Protein AF-A0A6N9DLW4-F1 (afdb_monomer_lite)

Sequence (129 aa):
MQYNSGKKSLAINLRTEKGKEVLRDLVKVSDIFLQNFRPGTIDIMGFGYDKLKELNPKIIMINVSAYGQYGPNRDKVGFDPIGQAMGGLMSLTGYGDLPPIKTYFPLIDRITALHACIGALAALREREI

Foldseek 3Di:
DPPQPPHDDDDADLVDVVSVVVVLVVLLVDQEDEDEDQACPVVVSVNDPVSSCVSPVNHDYQYHYLVDNDDDCSRPHDDLVNSCVVVCVQVVADDDVDHGDDDPDSVV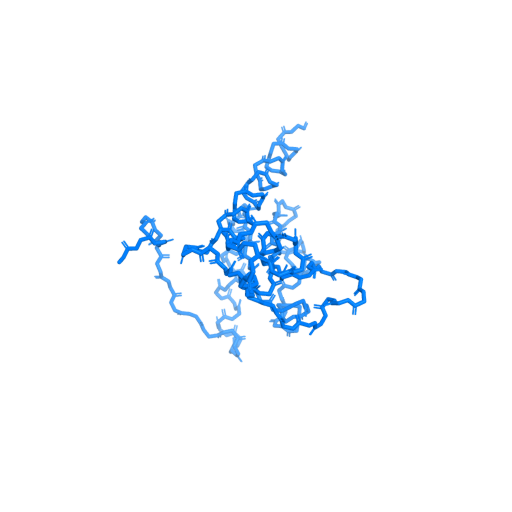VVVSVVVSVVVSVVSVVVSVD

pLDDT: mean 95.55, std 5.01, range [49.41, 98.69]

Radius of gyration: 17.82 Å; chains: 1; bounding box: 44×28×50 Å

Structure (mmCIF, N/CA/C/O backbone):
data_AF-A0A6N9DLW4-F1
#
_entry.id   AF-A0A6N9DLW4-F1
#
loop_
_atom_site.group_PDB
_atom_site.id
_atom_site.type_symbol
_atom_site.label_atom_id
_atom_site.label_alt_id
_atom_site.label_comp_id
_atom_site.label_asym_id
_atom_site.label_entity_id
_atom_site.label_seq_id
_atom_site.pdbx_PDB_ins_code
_atom_site.Cartn_x
_atom_site.Cartn_y
_atom_site.Cartn_z
_atom_site.occupancy
_atom_site.B_iso_or_equiv
_atom_site.auth_seq_id
_atom_site.auth_comp_id
_atom_site.auth_asym_id
_atom_site.auth_atom_id
_atom_site.pdbx_PDB_model_num
ATOM 1 N N . MET A 1 1 ? 18.035 9.058 9.144 1.00 49.41 1 MET A N 1
ATOM 2 C CA . MET A 1 1 ? 16.660 9.255 9.663 1.00 49.41 1 MET A CA 1
ATOM 3 C C . MET A 1 1 ? 15.872 10.125 8.681 1.00 49.41 1 MET A C 1
ATOM 5 O O . MET A 1 1 ? 15.952 11.334 8.806 1.00 49.41 1 MET A O 1
ATOM 9 N N . GLN A 1 2 ? 15.192 9.573 7.662 1.00 76.31 2 GLN A N 1
ATOM 10 C CA . GLN A 1 2 ? 14.494 10.422 6.662 1.00 76.31 2 GLN A CA 1
ATOM 11 C C . GLN A 1 2 ? 13.024 10.038 6.369 1.00 76.31 2 GLN A C 1
ATOM 13 O O . GLN A 1 2 ? 12.301 10.863 5.831 1.00 76.31 2 GLN A O 1
ATOM 18 N N . TYR A 1 3 ? 12.540 8.846 6.759 1.00 86.81 3 TYR A N 1
ATOM 19 C CA . TYR A 1 3 ? 11.197 8.352 6.365 1.00 86.81 3 TYR A CA 1
ATOM 20 C C . TYR A 1 3 ? 10.202 8.103 7.513 1.00 86.81 3 TYR A C 1
ATOM 22 O O . TYR A 1 3 ? 9.033 7.804 7.269 1.00 86.81 3 TYR A O 1
ATOM 30 N N . ASN A 1 4 ? 10.652 8.182 8.769 1.00 94.44 4 ASN A N 1
ATOM 31 C CA . ASN A 1 4 ? 9.838 7.838 9.946 1.00 94.44 4 ASN A CA 1
ATOM 32 C C . ASN A 1 4 ? 9.769 8.960 10.991 1.00 94.44 4 ASN A C 1
ATOM 34 O O . ASN A 1 4 ? 9.271 8.738 12.091 1.00 94.44 4 ASN A O 1
ATOM 38 N N . SER A 1 5 ? 10.261 10.155 10.658 1.00 94.88 5 SER A N 1
ATOM 39 C CA . SER A 1 5 ? 10.152 11.325 11.531 1.00 94.88 5 SER A CA 1
ATOM 40 C C . SER A 1 5 ? 8.681 11.615 11.845 1.00 94.88 5 SER A C 1
ATOM 42 O O . SER A 1 5 ? 7.832 11.535 10.961 1.00 94.88 5 SER A O 1
ATOM 44 N N . GLY A 1 6 ? 8.379 11.906 13.111 1.00 94.62 6 GLY A N 1
ATOM 45 C CA . GLY A 1 6 ? 7.015 12.163 13.589 1.00 94.62 6 GLY A CA 1
ATOM 46 C C . GLY A 1 6 ? 6.178 10.916 13.915 1.00 94.62 6 GLY A C 1
ATOM 47 O O . GLY A 1 6 ? 5.125 11.053 14.531 1.00 94.62 6 GLY A O 1
ATOM 48 N N . LYS A 1 7 ? 6.628 9.698 13.571 1.00 96.50 7 LYS A N 1
ATOM 49 C CA . LYS A 1 7 ? 5.917 8.455 13.925 1.00 96.50 7 LYS A CA 1
ATOM 50 C C . LYS A 1 7 ? 6.259 8.007 15.348 1.00 96.50 7 LYS A C 1
ATOM 52 O O . LYS A 1 7 ? 7.417 8.055 15.759 1.00 96.50 7 LYS A O 1
ATOM 57 N N . LYS A 1 8 ? 5.264 7.492 16.074 1.00 97.12 8 LYS A N 1
ATOM 58 C CA . LYS A 1 8 ? 5.471 6.716 17.309 1.00 97.12 8 LYS A CA 1
ATOM 59 C C . LYS A 1 8 ? 5.704 5.249 16.937 1.00 97.12 8 LYS A C 1
ATOM 61 O O . LYS A 1 8 ? 5.035 4.738 16.044 1.00 97.12 8 LYS A O 1
ATOM 66 N N . SER A 1 9 ? 6.654 4.589 17.597 1.00 96.81 9 SER A N 1
ATOM 67 C CA . SER A 1 9 ? 7.019 3.195 17.312 1.00 96.81 9 SER A CA 1
ATOM 68 C C . SER A 1 9 ? 6.593 2.274 18.450 1.00 96.81 9 SER A C 1
ATOM 70 O O . SER A 1 9 ? 6.798 2.599 19.618 1.00 96.81 9 SER A O 1
ATOM 72 N N . LEU A 1 10 ? 6.034 1.118 18.099 1.00 97.12 10 LEU A N 1
ATOM 73 C CA . LEU A 1 10 ? 5.694 0.040 19.020 1.00 97.12 10 LEU A CA 1
ATOM 74 C C . LEU A 1 10 ? 6.106 -1.288 18.380 1.00 97.12 10 LEU A C 1
ATOM 76 O O . LEU A 1 10 ? 5.691 -1.597 17.264 1.00 97.12 10 LEU A O 1
ATOM 80 N N . ALA A 1 11 ? 6.916 -2.077 19.085 1.00 97.44 11 ALA A N 1
ATOM 81 C CA . ALA A 1 11 ? 7.287 -3.413 18.638 1.00 97.44 11 ALA A CA 1
ATOM 82 C C . ALA A 1 11 ? 6.196 -4.416 19.032 1.00 97.44 11 ALA A C 1
ATOM 84 O O . ALA A 1 11 ? 5.916 -4.604 20.216 1.00 97.44 11 ALA A O 1
ATOM 85 N N . ILE A 1 12 ? 5.598 -5.077 18.041 1.00 96.88 12 ILE A N 1
ATOM 86 C CA . ILE A 1 12 ? 4.568 -6.103 18.235 1.00 96.88 12 ILE A CA 1
ATOM 87 C C . ILE A 1 12 ? 4.942 -7.375 17.476 1.00 96.88 12 ILE A C 1
ATOM 89 O O . ILE A 1 12 ? 5.456 -7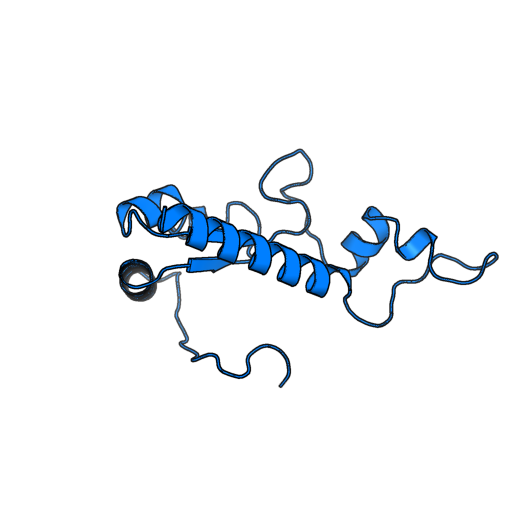.319 16.360 1.00 96.88 12 ILE A O 1
ATOM 93 N N . ASN A 1 13 ? 4.666 -8.537 18.069 1.00 96.94 13 ASN A N 1
ATOM 94 C CA . ASN A 1 13 ? 4.842 -9.829 17.411 1.00 96.94 13 ASN A CA 1
ATOM 95 C C . ASN A 1 13 ? 3.478 -10.409 17.021 1.00 96.94 13 ASN A C 1
ATOM 97 O O . ASN A 1 13 ? 2.799 -11.007 17.851 1.00 96.94 13 ASN A O 1
ATOM 101 N N . LEU A 1 14 ? 3.099 -10.288 15.748 1.00 96.25 14 LEU A N 1
ATOM 102 C CA . LEU A 1 14 ? 1.807 -10.775 15.238 1.00 96.25 14 LEU A CA 1
ATOM 103 C C . LEU A 1 14 ? 1.693 -12.307 15.150 1.00 96.25 14 LEU A C 1
ATOM 105 O O . LEU A 1 14 ? 0.644 -12.826 14.778 1.00 96.25 14 LEU A O 1
ATOM 109 N N . ARG A 1 15 ? 2.748 -13.050 15.510 1.00 94.81 15 ARG A N 1
ATOM 110 C CA . ARG A 1 15 ? 2.698 -14.516 15.633 1.00 94.81 15 ARG A CA 1
ATOM 111 C C . ARG A 1 15 ? 2.118 -14.979 16.971 1.00 94.81 15 ARG A C 1
ATOM 113 O O . ARG A 1 15 ? 1.856 -16.166 17.119 1.00 94.81 15 ARG A O 1
ATOM 120 N N . THR A 1 16 ? 1.932 -14.080 17.940 1.00 97.69 16 THR A N 1
ATOM 121 C CA . THR A 1 16 ? 1.331 -14.398 19.243 1.00 97.69 16 THR A CA 1
ATOM 122 C C . THR A 1 16 ? -0.060 -13.789 19.348 1.00 97.69 16 THR A C 1
ATOM 124 O O . THR A 1 16 ? -0.296 -12.691 18.845 1.00 97.69 16 THR A O 1
ATOM 127 N N . GLU A 1 17 ? -0.982 -14.457 20.043 1.00 97.75 17 GLU A N 1
ATOM 128 C CA . GLU A 1 17 ? -2.338 -13.917 20.213 1.00 97.75 17 GLU A CA 1
ATOM 129 C C . GLU A 1 17 ? -2.349 -12.583 20.961 1.00 97.75 17 GLU A C 1
ATOM 131 O O . GLU A 1 17 ? -3.079 -11.681 20.564 1.00 97.75 17 GLU A O 1
ATOM 136 N N . LYS A 1 18 ? -1.455 -12.394 21.940 1.00 97.94 18 LYS A N 1
ATOM 137 C CA . LYS A 1 18 ? -1.283 -11.104 22.624 1.00 97.94 18 LYS A CA 1
ATOM 138 C C . LYS A 1 18 ? -0.858 -9.988 21.664 1.00 97.94 18 LYS A C 1
ATOM 140 O O . LYS A 1 18 ? -1.356 -8.873 21.750 1.00 97.94 18 LYS A O 1
ATOM 145 N N . GLY A 1 19 ? 0.059 -10.265 20.734 1.00 98.00 19 GLY A N 1
ATOM 146 C CA . GLY A 1 19 ? 0.466 -9.275 19.733 1.00 98.00 19 GLY A CA 1
ATOM 147 C C . GLY A 1 19 ? -0.658 -8.945 18.752 1.00 98.00 19 GLY A C 1
ATOM 148 O O . GLY A 1 19 ? -0.823 -7.786 18.375 1.00 98.00 19 GLY A O 1
ATOM 149 N N . LYS A 1 20 ? -1.465 -9.947 18.382 1.00 98.19 20 LYS A N 1
ATOM 150 C CA . LYS A 1 20 ? -2.664 -9.731 17.569 1.00 98.19 20 LYS A CA 1
ATOM 151 C C . LYS A 1 20 ? -3.715 -8.911 18.315 1.00 98.19 20 LYS A C 1
ATOM 153 O O . LYS A 1 20 ? -4.292 -8.014 17.721 1.00 98.19 20 LYS A O 1
ATOM 158 N N . GLU A 1 21 ? -3.947 -9.178 19.596 1.00 98.44 21 GLU A N 1
ATOM 159 C CA . GLU A 1 21 ? -4.873 -8.413 20.440 1.00 98.44 21 GLU A CA 1
ATOM 160 C C . GLU A 1 21 ? -4.506 -6.926 20.481 1.00 98.44 21 GLU A C 1
ATOM 162 O O . GLU A 1 21 ? -5.349 -6.090 20.167 1.00 98.44 21 GLU A O 1
ATOM 167 N N . VAL A 1 22 ? -3.225 -6.606 20.698 1.00 98.38 22 VAL A N 1
ATOM 168 C CA . VAL A 1 22 ? -2.729 -5.220 20.636 1.00 98.38 22 VAL A CA 1
ATOM 169 C C . VAL A 1 22 ? -3.052 -4.567 19.289 1.00 98.38 22 VAL A C 1
ATOM 171 O O . VAL A 1 22 ? -3.509 -3.426 19.250 1.00 98.38 22 VAL A O 1
ATOM 174 N N . LEU A 1 23 ? -2.850 -5.273 18.170 1.00 98.38 23 LEU A N 1
ATOM 175 C CA . LEU A 1 23 ? -3.175 -4.720 16.854 1.00 98.38 23 LEU A CA 1
ATOM 176 C C . LEU A 1 23 ? -4.687 -4.546 16.652 1.00 98.38 23 LEU A C 1
ATOM 178 O O . LEU A 1 23 ? -5.101 -3.532 16.097 1.00 98.38 23 LEU A O 1
ATOM 182 N N . ARG A 1 24 ? -5.514 -5.491 17.122 1.00 98.56 24 ARG A N 1
ATOM 183 C CA . ARG A 1 24 ? -6.983 -5.370 17.074 1.00 98.56 24 ARG A CA 1
ATOM 184 C C . ARG A 1 24 ? -7.450 -4.128 17.834 1.00 98.56 24 ARG A C 1
ATOM 186 O O . ARG A 1 24 ? -8.310 -3.413 17.331 1.00 98.56 24 ARG A O 1
ATOM 193 N N . ASP A 1 25 ? -6.869 -3.840 18.996 1.00 98.44 25 ASP A N 1
ATOM 194 C CA . ASP A 1 25 ? -7.219 -2.652 19.781 1.00 98.44 25 ASP A CA 1
ATOM 195 C C . ASP A 1 25 ? -6.788 -1.350 19.104 1.00 98.44 25 ASP A C 1
ATOM 197 O O . ASP A 1 25 ? -7.558 -0.390 19.078 1.00 98.44 25 ASP A O 1
ATOM 201 N N . LEU A 1 26 ? -5.614 -1.328 18.468 1.00 98.44 26 LEU A N 1
ATOM 202 C CA . LEU A 1 26 ? -5.194 -0.187 17.653 1.00 98.44 26 LEU A CA 1
ATOM 203 C C . LEU A 1 26 ? -6.132 0.035 16.457 1.00 98.44 26 LEU A C 1
ATOM 205 O O . LEU A 1 26 ? -6.498 1.173 16.174 1.00 98.44 26 LEU A O 1
ATOM 209 N N . VAL A 1 27 ? -6.567 -1.030 15.776 1.00 98.50 27 VAL A N 1
ATOM 210 C CA . VAL A 1 27 ? -7.495 -0.948 14.631 1.00 98.50 27 VAL A CA 1
ATOM 211 C C . VAL A 1 27 ? -8.834 -0.321 15.025 1.00 98.50 27 VAL A C 1
ATOM 213 O O . VAL A 1 27 ? -9.357 0.499 14.269 1.00 98.50 27 VAL A O 1
ATOM 216 N N . LYS A 1 28 ? -9.373 -0.646 16.209 1.00 98.56 28 LYS A N 1
ATOM 217 C CA . LYS A 1 28 ? -10.651 -0.094 16.705 1.00 98.56 28 LYS A CA 1
ATOM 218 C C . LYS A 1 28 ? -10.651 1.434 16.803 1.00 98.56 28 LYS A C 1
ATOM 220 O O . LYS A 1 28 ? -11.703 2.045 16.666 1.00 98.56 28 LYS A O 1
ATOM 225 N N . VAL A 1 29 ? -9.488 2.040 17.047 1.00 98.25 29 VAL A N 1
ATOM 226 C CA . VAL A 1 29 ? -9.335 3.495 17.229 1.00 98.25 29 VAL A CA 1
ATOM 227 C C . VAL A 1 29 ? -8.641 4.186 16.054 1.00 98.25 29 VAL A C 1
ATOM 229 O O . VAL A 1 29 ? -8.371 5.381 16.123 1.00 98.25 29 VAL A O 1
ATOM 232 N N . SER A 1 30 ? -8.316 3.449 14.991 1.00 98.56 30 SER A N 1
ATOM 233 C CA . SER A 1 30 ? -7.591 3.976 13.833 1.00 98.56 30 SER A CA 1
ATOM 234 C C . SER A 1 30 ? -8.532 4.311 12.683 1.00 98.56 30 SER A C 1
ATOM 236 O O . SER A 1 30 ? -9.487 3.587 12.415 1.00 98.56 30 SER A O 1
ATOM 238 N N . ASP A 1 31 ? -8.210 5.363 11.936 1.00 98.50 31 ASP A N 1
ATOM 239 C CA . ASP A 1 31 ? -8.903 5.687 10.687 1.00 98.50 31 ASP A CA 1
ATOM 240 C C . ASP A 1 31 ? -8.356 4.908 9.491 1.00 98.50 31 ASP A C 1
ATOM 242 O O . ASP A 1 31 ? -9.112 4.467 8.626 1.00 98.50 31 ASP A O 1
ATOM 246 N N . ILE A 1 32 ? -7.033 4.737 9.448 1.00 98.62 32 ILE A N 1
ATOM 247 C CA . ILE A 1 32 ? -6.316 4.137 8.325 1.00 98.62 32 ILE A CA 1
ATOM 248 C C . ILE A 1 32 ? -5.402 3.021 8.828 1.00 98.62 32 ILE A C 1
ATOM 250 O O . ILE A 1 32 ? -4.589 3.224 9.730 1.00 98.62 32 ILE A O 1
ATOM 254 N N . PHE A 1 33 ? -5.477 1.867 8.169 1.00 98.56 33 PHE A N 1
ATOM 255 C CA . PHE A 1 33 ? -4.520 0.775 8.285 1.00 98.56 33 PHE A CA 1
ATOM 256 C C . PHE A 1 33 ? -3.714 0.665 6.984 1.00 98.56 33 PHE A C 1
ATOM 258 O O . PHE A 1 33 ? -4.257 0.300 5.942 1.00 98.56 33 PHE A O 1
ATOM 265 N N . LEU A 1 34 ? -2.417 0.979 7.029 1.00 98.38 34 LEU A N 1
ATOM 266 C CA . LEU A 1 34 ? -1.521 0.918 5.868 1.00 98.38 34 LEU A CA 1
ATOM 267 C C . LEU A 1 34 ? -0.524 -0.227 6.020 1.00 98.38 34 LEU A C 1
ATOM 269 O O . LEU A 1 34 ? 0.156 -0.332 7.040 1.00 98.38 34 LEU A O 1
ATOM 273 N N . GLN A 1 35 ? -0.385 -1.038 4.973 1.00 97.12 35 GLN A N 1
ATOM 274 C CA . GLN A 1 35 ? 0.587 -2.127 4.932 1.00 97.12 35 GLN A CA 1
ATOM 275 C C . GLN A 1 35 ? 1.194 -2.306 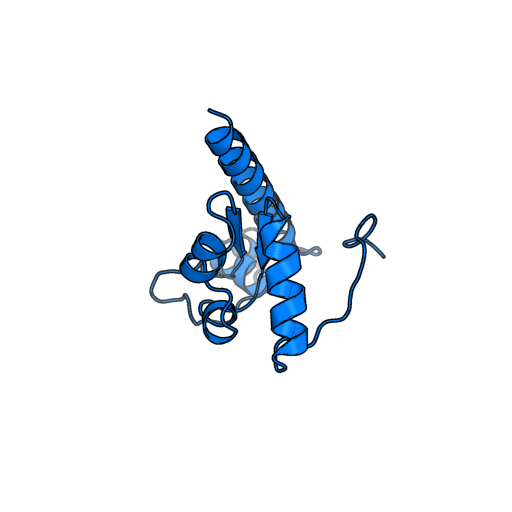3.535 1.00 97.12 35 GLN A C 1
ATOM 277 O O . GLN A 1 35 ? 0.579 -1.966 2.522 1.00 97.12 35 GLN A O 1
ATOM 282 N N . ASN A 1 36 ? 2.407 -2.859 3.487 1.00 96.56 36 ASN A N 1
ATOM 283 C CA . ASN A 1 36 ? 3.121 -3.154 2.244 1.00 96.56 36 ASN A CA 1
ATOM 284 C C . ASN A 1 36 ? 3.720 -4.575 2.183 1.00 96.56 36 ASN A C 1
ATOM 286 O O . ASN A 1 36 ? 4.739 -4.810 1.530 1.00 96.56 36 ASN A O 1
ATOM 290 N N . PHE A 1 37 ? 3.114 -5.532 2.884 1.00 95.62 37 PHE A N 1
ATOM 291 C CA . PHE A 1 37 ? 3.401 -6.952 2.723 1.00 95.62 37 PHE A CA 1
ATOM 292 C C . PHE A 1 37 ? 2.972 -7.452 1.336 1.00 95.62 37 PHE A C 1
ATOM 294 O O . PHE A 1 37 ? 2.199 -6.817 0.613 1.00 95.62 37 PHE A O 1
ATOM 301 N N . ARG A 1 38 ? 3.447 -8.649 0.969 1.00 93.50 38 ARG A N 1
ATOM 302 C CA . ARG A 1 38 ? 2.968 -9.330 -0.240 1.00 93.50 38 ARG A CA 1
ATOM 303 C C . ARG A 1 38 ? 1.454 -9.569 -0.139 1.00 93.50 38 ARG A C 1
ATOM 305 O O . ARG A 1 38 ? 0.989 -9.866 0.969 1.00 93.50 38 ARG A O 1
ATOM 312 N N . PRO A 1 39 ? 0.706 -9.499 -1.256 1.00 95.56 39 PRO A N 1
ATOM 313 C CA . PRO A 1 39 ? -0.726 -9.800 -1.264 1.00 95.56 39 PRO A CA 1
ATOM 314 C C . PRO A 1 39 ? -1.051 -11.099 -0.508 1.00 95.56 39 PRO A C 1
ATOM 316 O O . PRO A 1 39 ? -0.306 -12.073 -0.595 1.00 95.56 39 PRO A O 1
ATOM 319 N N . GLY A 1 40 ? -2.117 -11.090 0.296 1.00 93.94 40 GLY A N 1
ATOM 320 C CA . GLY A 1 40 ? -2.542 -12.232 1.117 1.00 93.94 40 GLY A CA 1
ATOM 321 C C . GLY A 1 40 ? -1.777 -12.434 2.433 1.00 93.94 40 GLY A C 1
ATOM 322 O O . GLY A 1 40 ? -2.267 -13.121 3.327 1.0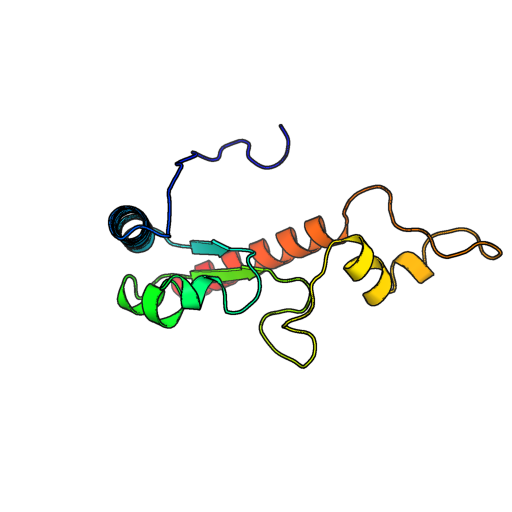0 93.94 40 GLY A O 1
ATOM 323 N N . THR A 1 41 ? -0.595 -11.832 2.612 1.00 95.56 41 THR A N 1
ATOM 324 C CA . THR A 1 41 ? 0.211 -12.046 3.834 1.00 95.56 41 THR A CA 1
ATOM 325 C C . THR A 1 41 ? -0.515 -11.552 5.085 1.00 95.56 41 THR A C 1
ATOM 327 O O . THR A 1 41 ? -0.539 -12.240 6.104 1.00 95.56 41 THR A O 1
ATOM 330 N N . ILE A 1 42 ? -1.112 -10.360 5.016 1.00 96.50 42 ILE A N 1
ATOM 331 C CA . ILE A 1 42 ? -1.812 -9.756 6.154 1.00 96.50 42 ILE A CA 1
ATOM 332 C C . ILE A 1 42 ? -3.136 -10.476 6.463 1.00 96.50 42 ILE A C 1
ATOM 334 O O . ILE A 1 42 ? -3.511 -10.593 7.631 1.00 96.50 42 ILE A O 1
ATOM 338 N N . ASP A 1 43 ? -3.787 -11.045 5.443 1.00 96.00 43 ASP A N 1
ATOM 339 C CA . ASP A 1 43 ? -4.973 -11.891 5.593 1.00 96.00 43 ASP A CA 1
ATOM 340 C C . ASP A 1 43 ? -4.646 -13.167 6.374 1.00 96.00 43 ASP A C 1
ATOM 342 O O . ASP A 1 43 ? -5.330 -13.484 7.345 1.00 96.00 43 ASP A O 1
ATOM 346 N N . ILE A 1 44 ? -3.539 -13.842 6.034 1.00 95.56 44 ILE A N 1
ATOM 347 C CA . ILE A 1 44 ? -3.041 -15.022 6.767 1.00 95.56 44 ILE A CA 1
ATOM 348 C C . ILE A 1 44 ? -2.725 -14.674 8.230 1.00 95.56 44 ILE A C 1
ATOM 350 O O . ILE A 1 44 ? -2.927 -15.491 9.128 1.00 95.56 44 ILE A O 1
ATOM 354 N N . MET A 1 45 ? -2.259 -13.451 8.498 1.00 96.19 45 MET A N 1
ATOM 355 C CA . MET A 1 45 ? -2.026 -12.966 9.865 1.00 96.19 45 MET A CA 1
ATOM 356 C C . MET A 1 45 ? -3.324 -12.645 10.631 1.00 96.19 45 MET A C 1
ATOM 358 O O . MET A 1 45 ? -3.261 -12.416 11.841 1.00 96.19 45 MET A O 1
ATOM 362 N N . GLY A 1 46 ? -4.484 -12.668 9.966 1.00 96.31 46 GLY A N 1
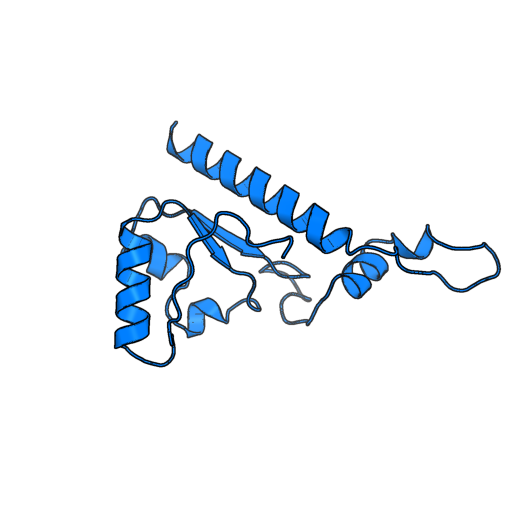ATOM 363 C CA . GLY A 1 46 ? -5.804 -12.421 10.550 1.00 96.31 46 GLY A CA 1
ATOM 364 C C . GLY A 1 46 ? -6.276 -10.966 10.477 1.00 96.31 46 GLY A C 1
ATOM 365 O O . GLY A 1 46 ? -7.205 -10.603 11.193 1.00 96.31 46 GLY A O 1
ATOM 366 N N . PHE A 1 47 ? -5.645 -10.138 9.640 1.00 97.88 47 PHE A N 1
ATOM 367 C CA . PHE A 1 47 ? -5.904 -8.694 9.527 1.00 97.88 47 PHE A CA 1
ATOM 368 C C . PHE A 1 47 ? -6.230 -8.275 8.088 1.00 97.88 47 PHE A C 1
ATOM 370 O O . PHE A 1 47 ? -5.880 -7.182 7.644 1.00 97.88 47 PHE A O 1
ATOM 377 N N . GLY A 1 48 ? -6.898 -9.168 7.359 1.00 97.44 48 GLY A N 1
ATOM 378 C CA . GLY A 1 48 ? -7.514 -8.861 6.072 1.00 97.44 48 GLY A CA 1
ATOM 379 C C . GLY A 1 48 ? -8.624 -7.822 6.186 1.00 97.44 48 GLY A C 1
ATOM 380 O O . GLY A 1 48 ? -9.171 -7.621 7.272 1.00 97.44 48 GLY A O 1
ATOM 381 N N . TYR A 1 49 ? -8.990 -7.188 5.070 1.00 97.94 49 TYR A N 1
ATOM 382 C CA . TYR A 1 49 ? -9.962 -6.088 5.071 1.00 97.94 49 TYR A CA 1
ATOM 383 C C . TYR A 1 49 ? -11.284 -6.459 5.754 1.00 97.94 49 TYR A C 1
ATOM 385 O O . TYR A 1 49 ? -11.736 -5.719 6.624 1.00 97.94 49 TYR A O 1
ATOM 393 N N . ASP A 1 50 ? -11.857 -7.623 5.438 1.00 97.94 50 ASP A N 1
ATOM 394 C CA . ASP A 1 50 ? -13.129 -8.059 6.027 1.00 97.94 50 ASP A CA 1
ATOM 395 C C . ASP A 1 50 ? -13.037 -8.170 7.556 1.00 97.94 50 ASP A C 1
ATOM 397 O O . ASP A 1 50 ? -13.928 -7.723 8.276 1.00 97.94 50 ASP A O 1
ATOM 401 N N . LYS A 1 51 ? -11.902 -8.661 8.071 1.00 97.94 51 LYS A N 1
ATOM 402 C CA . LYS A 1 51 ? -11.641 -8.763 9.514 1.00 97.94 51 LYS A CA 1
ATOM 403 C C . LYS A 1 51 ? -11.422 -7.402 10.162 1.00 97.94 51 LYS A C 1
ATOM 405 O O . LYS A 1 51 ? -11.899 -7.170 11.269 1.00 97.94 51 LYS A O 1
ATOM 410 N N . LEU A 1 52 ? -10.735 -6.486 9.484 1.00 98.31 52 LEU A N 1
ATOM 411 C CA . LEU A 1 52 ? -10.589 -5.112 9.966 1.00 98.31 52 LEU A CA 1
ATOM 412 C C . LEU A 1 52 ? -11.943 -4.394 10.005 1.00 98.31 52 LEU A C 1
ATOM 414 O O . LEU A 1 52 ? -12.227 -3.697 10.974 1.00 98.31 52 LEU A O 1
ATOM 418 N N . LYS A 1 53 ? -12.788 -4.596 8.990 1.00 98.31 53 LYS A N 1
ATOM 419 C CA . LYS A 1 53 ? -14.118 -3.990 8.881 1.00 98.31 53 LYS A CA 1
ATOM 420 C C . LYS A 1 53 ? -15.086 -4.507 9.946 1.00 98.31 53 LYS A C 1
ATOM 422 O O . LYS A 1 53 ? -15.865 -3.720 10.474 1.00 98.31 53 LYS A O 1
ATOM 427 N N . GLU A 1 54 ? -15.014 -5.795 10.294 1.00 98.19 54 GLU A N 1
ATOM 428 C CA . GLU A 1 54 ? -15.741 -6.367 11.440 1.00 98.19 54 GLU A CA 1
ATOM 429 C C . GLU A 1 54 ? -15.365 -5.658 12.757 1.00 98.19 54 GLU A C 1
ATOM 431 O O . GLU A 1 54 ? -16.235 -5.382 13.581 1.00 98.19 54 GLU A O 1
ATOM 436 N N . LEU A 1 55 ? -14.080 -5.335 12.953 1.00 98.19 55 LEU A N 1
ATOM 437 C CA . LEU A 1 55 ? -13.586 -4.650 14.157 1.00 98.19 55 LEU A CA 1
ATOM 438 C C . LEU A 1 55 ? -13.898 -3.149 14.165 1.00 98.19 55 LEU A C 1
ATOM 440 O O . LEU A 1 55 ? -14.144 -2.573 15.224 1.00 98.19 55 LEU A O 1
ATOM 444 N N . ASN A 1 56 ? -13.836 -2.511 12.999 1.00 98.50 56 ASN A N 1
ATOM 445 C CA . ASN A 1 56 ? -14.057 -1.086 12.815 1.00 98.50 56 ASN A CA 1
ATOM 446 C C . ASN A 1 56 ? -14.708 -0.834 11.441 1.00 98.50 56 ASN A C 1
ATOM 448 O O . ASN A 1 56 ? -14.000 -0.749 10.434 1.00 98.50 56 ASN A O 1
ATOM 452 N N . PRO A 1 57 ? -16.040 -0.640 11.375 1.00 97.69 57 PRO A N 1
ATOM 453 C CA . PRO A 1 57 ? -16.754 -0.426 10.112 1.00 97.69 57 PRO A CA 1
ATOM 454 C C . PRO A 1 57 ? -16.328 0.824 9.327 1.00 97.69 57 PRO A C 1
ATOM 456 O O . PRO A 1 57 ? -16.670 0.946 8.153 1.00 97.69 57 PRO A O 1
ATOM 459 N N . LYS A 1 58 ? -15.600 1.753 9.964 1.00 97.81 58 LYS A N 1
ATOM 460 C CA . LYS A 1 58 ? -15.106 3.006 9.373 1.00 97.81 58 LYS A CA 1
ATOM 461 C C . LYS A 1 58 ? -13.642 2.934 8.918 1.00 97.81 58 LYS A C 1
ATOM 463 O O . LYS A 1 58 ? -13.104 3.960 8.488 1.00 97.81 58 LYS A O 1
ATOM 468 N N . ILE A 1 59 ? -12.987 1.776 9.050 1.00 98.50 59 ILE A N 1
ATOM 469 C CA . ILE A 1 59 ? -11.569 1.609 8.714 1.00 98.50 59 ILE A CA 1
ATOM 470 C C . ILE A 1 59 ? -11.329 1.729 7.206 1.00 98.50 59 ILE A C 1
ATOM 472 O O . ILE A 1 59 ? -12.046 1.152 6.386 1.00 98.50 59 ILE A O 1
ATOM 476 N N . ILE A 1 60 ? -10.259 2.431 6.845 1.00 98.62 60 ILE A N 1
ATOM 477 C CA . ILE A 1 60 ? -9.724 2.484 5.484 1.00 98.62 60 ILE A CA 1
ATOM 478 C C . ILE A 1 60 ? -8.458 1.629 5.441 1.00 98.62 60 ILE A C 1
ATOM 480 O O . ILE A 1 60 ? -7.516 1.869 6.195 1.00 98.62 60 ILE A O 1
ATOM 484 N N . MET A 1 61 ? -8.413 0.630 4.557 1.00 98.38 61 MET A N 1
ATOM 485 C CA . MET A 1 61 ? -7.224 -0.204 4.365 1.00 98.38 61 MET A CA 1
ATOM 486 C C . MET A 1 61 ? -6.472 0.214 3.103 1.00 98.38 61 MET A C 1
ATOM 488 O O . MET A 1 61 ? -7.050 0.289 2.021 1.00 98.38 61 MET A O 1
ATOM 492 N N . ILE A 1 62 ? -5.169 0.448 3.241 1.00 98.44 62 ILE A N 1
ATOM 493 C CA . ILE A 1 62 ? -4.272 0.806 2.142 1.00 98.44 62 ILE A CA 1
ATOM 494 C C . ILE A 1 62 ? -3.251 -0.312 1.975 1.00 98.44 62 ILE A C 1
ATOM 496 O O . ILE A 1 62 ? -2.408 -0.540 2.845 1.00 98.44 62 ILE A O 1
ATOM 500 N N . ASN A 1 63 ? -3.313 -0.978 0.825 1.00 97.19 63 ASN A N 1
ATOM 501 C CA . ASN A 1 63 ? -2.399 -2.048 0.454 1.00 97.19 63 ASN A CA 1
ATOM 502 C C . ASN A 1 63 ? -1.427 -1.556 -0.616 1.00 97.19 63 ASN A C 1
ATOM 504 O O . ASN A 1 63 ? -1.849 -1.145 -1.695 1.00 97.19 63 ASN A O 1
ATOM 508 N N . VAL A 1 64 ? -0.128 -1.644 -0.338 1.00 97.19 64 VAL A N 1
ATOM 509 C CA . VAL A 1 64 ? 0.926 -1.304 -1.299 1.00 97.19 64 VAL A CA 1
ATOM 510 C C . VAL A 1 64 ? 1.704 -2.563 -1.669 1.00 97.19 64 VAL A C 1
ATOM 512 O O . VAL A 1 64 ? 2.349 -3.178 -0.830 1.00 97.19 64 VAL A O 1
ATOM 515 N N . SER A 1 65 ? 1.677 -2.945 -2.941 1.00 95.81 65 SER A N 1
ATOM 516 C CA . SER A 1 65 ? 2.491 -4.038 -3.483 1.00 95.81 65 SER A CA 1
ATOM 517 C C . SER A 1 65 ? 2.940 -3.688 -4.898 1.00 95.81 65 SER A C 1
ATOM 519 O O . SER A 1 65 ? 2.255 -2.954 -5.606 1.00 95.81 65 SER A O 1
ATOM 521 N N . ALA A 1 66 ? 4.085 -4.224 -5.325 1.00 94.81 66 ALA A N 1
ATOM 522 C CA . ALA A 1 66 ? 4.716 -3.840 -6.589 1.00 94.81 66 ALA A CA 1
ATOM 523 C C . ALA A 1 66 ? 3.830 -4.043 -7.832 1.00 94.81 66 ALA A C 1
ATOM 525 O O . ALA A 1 66 ? 3.905 -3.258 -8.770 1.00 94.81 66 ALA A O 1
ATOM 526 N N . TYR A 1 67 ? 2.990 -5.082 -7.832 1.00 95.06 67 TYR A N 1
ATOM 527 C CA . TYR A 1 67 ? 2.099 -5.422 -8.947 1.00 95.06 67 TYR A CA 1
ATOM 528 C C . TYR A 1 67 ? 0.609 -5.265 -8.600 1.00 95.06 67 TYR A C 1
ATOM 530 O O . TYR A 1 67 ? -0.247 -5.723 -9.351 1.00 95.06 67 TYR A O 1
ATOM 538 N N . GLY A 1 68 ? 0.286 -4.639 -7.464 1.00 94.12 68 GLY A N 1
ATOM 539 C CA . GLY A 1 68 ? -1.083 -4.558 -6.954 1.00 94.12 68 GLY A CA 1
ATOM 540 C C . GLY A 1 68 ? -1.576 -5.848 -6.283 1.00 94.12 68 GLY A C 1
ATOM 541 O O . GLY A 1 68 ? -0.830 -6.808 -6.076 1.00 94.12 68 GLY A O 1
ATOM 542 N N . GLN A 1 69 ? -2.844 -5.841 -5.867 1.00 94.38 69 GLN A N 1
ATOM 543 C CA . GLN A 1 69 ? -3.478 -6.951 -5.135 1.00 94.38 69 GLN A CA 1
ATOM 544 C C . GLN A 1 69 ? -4.121 -7.997 -6.064 1.00 94.38 69 GLN A C 1
ATOM 546 O O . GLN A 1 69 ? -4.540 -9.065 -5.616 1.00 94.38 69 GLN A O 1
ATOM 551 N N . TYR A 1 70 ? -4.192 -7.700 -7.362 1.00 93.62 70 TYR A N 1
ATOM 552 C CA . TYR A 1 70 ? -4.930 -8.470 -8.359 1.00 93.62 70 TYR A CA 1
ATOM 553 C C . TYR A 1 70 ? -4.092 -8.684 -9.623 1.00 93.62 70 TYR A C 1
ATOM 555 O O . TYR A 1 70 ? -3.074 -8.027 -9.832 1.00 93.62 70 TYR A O 1
ATOM 563 N N . GLY A 1 71 ? -4.548 -9.590 -10.488 1.00 95.00 71 GLY A N 1
ATOM 564 C CA . GLY A 1 71 ? -3.913 -9.868 -11.774 1.00 95.00 71 GLY A CA 1
ATOM 565 C C . GLY A 1 71 ? -2.796 -10.921 -11.718 1.00 95.00 71 GLY A C 1
ATOM 566 O O . GLY A 1 71 ? -2.424 -11.401 -10.645 1.00 95.00 71 GLY A O 1
ATOM 567 N N . PRO A 1 72 ? -2.246 -11.295 -12.887 1.00 95.94 72 PRO A N 1
ATOM 568 C CA . PRO A 1 72 ? -1.376 -12.467 -13.042 1.00 95.94 72 PRO A CA 1
ATOM 569 C C . PRO A 1 72 ? 0.001 -12.315 -12.384 1.00 95.94 72 PRO A C 1
ATOM 571 O O . PRO A 1 72 ? 0.688 -13.301 -12.141 1.00 95.94 72 PRO A O 1
ATOM 574 N N . ASN A 1 73 ? 0.420 -11.080 -12.099 1.00 95.00 73 ASN A N 1
ATOM 575 C CA . ASN A 1 73 ? 1.717 -10.788 -11.493 1.00 95.00 73 ASN A CA 1
ATOM 576 C C . ASN A 1 73 ? 1.634 -10.530 -9.982 1.00 95.00 73 ASN A C 1
ATOM 578 O O . ASN A 1 73 ? 2.664 -10.230 -9.384 1.00 95.00 73 ASN A O 1
ATOM 582 N N . ARG A 1 74 ? 0.453 -10.641 -9.354 1.00 95.44 74 ARG A N 1
ATOM 583 C CA . ARG A 1 74 ? 0.251 -10.232 -7.952 1.00 95.44 74 ARG A CA 1
ATOM 584 C C . ARG A 1 74 ? 1.195 -10.932 -6.962 1.00 95.44 74 ARG A C 1
ATOM 586 O O . ARG A 1 74 ? 1.605 -10.329 -5.977 1.00 95.44 74 ARG A O 1
ATOM 593 N N . ASP A 1 75 ? 1.576 -12.178 -7.248 1.00 94.56 75 ASP A N 1
ATOM 594 C CA . ASP A 1 75 ? 2.419 -12.995 -6.365 1.00 94.56 75 ASP A CA 1
ATOM 595 C C . ASP A 1 75 ? 3.927 -12.803 -6.628 1.00 94.56 75 ASP A C 1
ATOM 597 O O . ASP A 1 75 ? 4.770 -13.368 -5.926 1.00 94.56 75 ASP A O 1
ATOM 601 N N . LYS A 1 76 ? 4.300 -11.989 -7.627 1.00 94.25 76 LYS A N 1
ATOM 602 C CA . LYS A 1 76 ? 5.702 -11.687 -7.931 1.00 94.25 76 LYS A CA 1
ATOM 603 C C . LYS A 1 76 ? 6.285 -10.705 -6.921 1.00 94.25 76 LYS A C 1
ATOM 605 O O . LYS A 1 76 ? 5.651 -9.742 -6.492 1.00 94.25 76 LYS A O 1
ATOM 610 N N . VAL A 1 77 ? 7.557 -10.916 -6.593 1.00 91.62 77 VAL A N 1
ATOM 611 C CA . VAL A 1 77 ? 8.336 -9.967 -5.795 1.00 91.62 77 VAL A CA 1
ATOM 612 C C . VAL A 1 77 ? 8.714 -8.780 -6.671 1.00 91.62 77 VAL A C 1
ATOM 614 O O . VAL A 1 77 ? 9.161 -8.957 -7.804 1.00 91.62 77 VAL A O 1
ATOM 617 N N . GLY A 1 78 ? 8.553 -7.572 -6.144 1.00 92.31 78 GLY A N 1
ATOM 618 C CA . GLY A 1 78 ? 8.973 -6.361 -6.826 1.00 92.31 78 GLY A CA 1
ATOM 619 C C . GLY A 1 78 ? 9.591 -5.365 -5.859 1.00 92.31 78 GLY A C 1
ATOM 620 O O . GLY A 1 78 ? 9.236 -5.306 -4.684 1.00 92.31 78 GLY A O 1
ATOM 621 N N . PHE A 1 79 ? 10.529 -4.604 -6.400 1.00 93.94 79 PHE A N 1
ATOM 622 C CA . PHE A 1 79 ? 11.231 -3.505 -5.754 1.00 93.94 79 PHE A CA 1
ATOM 623 C C . PHE A 1 79 ? 11.366 -2.377 -6.773 1.00 93.94 79 PHE A C 1
ATOM 625 O O . PHE A 1 79 ? 11.186 -2.611 -7.971 1.00 93.94 79 PHE A O 1
ATOM 632 N N . ASP A 1 80 ? 11.732 -1.184 -6.313 1.00 95.94 80 ASP A N 1
ATOM 633 C CA . ASP A 1 80 ? 11.829 0.014 -7.147 1.00 95.94 80 ASP A CA 1
ATOM 634 C C . ASP A 1 80 ? 12.521 -0.207 -8.512 1.00 95.94 80 ASP A C 1
ATOM 636 O O . ASP A 1 80 ? 11.885 0.103 -9.518 1.00 95.94 80 ASP A O 1
ATOM 640 N N . PRO A 1 81 ? 13.710 -0.845 -8.629 1.00 95.56 81 PRO A N 1
ATOM 641 C CA . PRO A 1 81 ? 14.344 -1.043 -9.937 1.00 95.56 81 PRO A CA 1
ATOM 642 C C . PRO A 1 81 ? 13.498 -1.872 -10.911 1.00 95.56 81 PRO A C 1
ATOM 644 O O . PRO A 1 81 ? 13.478 -1.592 -12.105 1.00 95.56 81 PRO A O 1
ATOM 647 N N . ILE A 1 82 ? 12.765 -2.870 -10.409 1.00 95.44 82 ILE A N 1
ATOM 648 C CA . ILE A 1 82 ? 11.858 -3.678 -11.234 1.00 95.44 82 ILE A CA 1
ATOM 649 C C . ILE A 1 82 ? 10.692 -2.809 -11.709 1.00 95.44 82 ILE A C 1
ATOM 651 O O . ILE A 1 82 ? 10.331 -2.867 -12.880 1.00 95.44 82 ILE A O 1
ATOM 655 N N . GLY A 1 83 ? 10.148 -1.965 -10.829 1.00 95.19 83 GLY A N 1
ATOM 656 C CA . GLY A 1 83 ? 9.131 -0.983 -11.199 1.00 95.19 83 GLY A CA 1
ATOM 657 C C . GLY A 1 83 ? 9.629 0.004 -12.257 1.00 95.19 83 GLY A C 1
ATOM 658 O O . GLY A 1 83 ? 8.907 0.290 -13.207 1.00 95.19 83 GLY A O 1
ATOM 659 N N . GLN A 1 84 ? 10.879 0.468 -12.153 1.00 97.06 84 GLN A N 1
ATOM 660 C CA . GLN A 1 84 ? 11.478 1.364 -13.146 1.00 97.06 84 GLN A CA 1
ATOM 661 C C . GLN A 1 84 ? 11.652 0.690 -14.509 1.00 97.06 84 GLN A C 1
ATOM 663 O O . GLN A 1 84 ? 11.391 1.314 -15.537 1.00 97.06 84 GLN A O 1
ATOM 668 N N . ALA A 1 85 ? 12.089 -0.572 -14.523 1.00 95.44 85 ALA A N 1
ATOM 669 C CA . ALA A 1 85 ? 12.228 -1.352 -15.747 1.00 95.44 85 ALA A CA 1
ATOM 670 C C . ALA A 1 85 ? 10.861 -1.588 -16.402 1.00 95.44 85 ALA A C 1
ATOM 672 O O . ALA A 1 85 ? 10.649 -1.244 -17.562 1.00 95.44 85 ALA A O 1
ATOM 673 N N . MET A 1 86 ? 9.914 -2.125 -15.630 1.00 94.88 86 MET A N 1
ATOM 674 C CA . MET A 1 86 ? 8.579 -2.492 -16.105 1.00 94.88 86 MET A CA 1
ATOM 675 C C . MET A 1 86 ? 7.740 -1.277 -16.513 1.00 94.88 86 MET A C 1
ATOM 677 O O . MET A 1 86 ? 6.944 -1.372 -17.440 1.00 94.88 86 MET A O 1
ATOM 681 N N . GLY A 1 87 ? 7.916 -0.141 -15.835 1.00 93.19 87 GLY A N 1
ATOM 682 C CA . GLY A 1 87 ? 7.228 1.114 -16.138 1.00 93.19 87 GLY A CA 1
ATOM 683 C C . GLY A 1 87 ? 7.841 1.910 -17.294 1.00 93.19 87 GLY A C 1
ATOM 684 O O . GLY A 1 87 ? 7.361 3.001 -17.583 1.00 93.19 87 GLY A O 1
ATOM 685 N N . GLY A 1 88 ? 8.911 1.414 -17.929 1.00 94.69 88 GLY A N 1
ATOM 686 C CA . GLY A 1 88 ? 9.573 2.070 -19.064 1.00 94.69 88 GLY A CA 1
ATOM 687 C C . GLY A 1 88 ? 10.506 3.229 -18.694 1.00 94.69 88 GLY A C 1
ATOM 688 O O . GLY A 1 88 ? 11.143 3.813 -19.570 1.00 94.69 88 GLY A O 1
ATOM 689 N N . LEU A 1 89 ? 10.665 3.550 -17.407 1.00 95.31 89 LEU A N 1
ATOM 690 C CA . LEU A 1 89 ? 11.535 4.646 -16.976 1.00 95.31 89 LEU A CA 1
ATOM 691 C C . LEU A 1 89 ? 12.998 4.389 -17.352 1.00 95.31 89 LEU A C 1
ATOM 693 O O . LEU A 1 89 ? 13.676 5.289 -17.843 1.00 95.31 89 LEU A O 1
ATOM 697 N N . MET A 1 90 ? 13.472 3.153 -17.169 1.00 95.62 90 MET A N 1
ATOM 698 C CA . MET A 1 90 ? 14.841 2.794 -17.548 1.00 95.62 90 MET A CA 1
ATOM 699 C C . MET A 1 90 ? 15.074 2.969 -19.051 1.00 95.62 90 MET A C 1
ATOM 701 O O . MET A 1 90 ? 16.113 3.493 -19.429 1.00 95.62 90 MET A O 1
ATOM 705 N N . SER A 1 91 ? 14.113 2.611 -19.915 1.00 94.12 91 SER A N 1
ATOM 706 C CA . SER A 1 91 ? 14.284 2.779 -21.371 1.00 94.12 91 SER A CA 1
ATOM 707 C C . SER A 1 91 ? 14.429 4.236 -21.814 1.00 94.12 91 SER A C 1
ATOM 709 O O . SER A 1 91 ? 14.931 4.490 -22.901 1.00 94.12 91 SER A O 1
ATOM 711 N N . LEU A 1 92 ? 14.015 5.186 -20.972 1.00 93.25 92 LEU A N 1
ATOM 712 C CA . LEU A 1 92 ? 14.143 6.623 -21.214 1.00 93.25 92 LEU A CA 1
ATOM 713 C C . LEU A 1 92 ? 15.354 7.242 -20.501 1.00 93.25 92 LEU A C 1
ATOM 715 O O . LEU A 1 92 ? 15.579 8.445 -20.609 1.00 93.25 92 LEU A O 1
ATOM 719 N N . THR A 1 93 ? 16.115 6.448 -19.746 1.00 93.62 93 THR A N 1
ATOM 720 C CA . THR A 1 93 ? 17.191 6.932 -18.880 1.00 93.62 93 THR A CA 1
ATOM 721 C C . THR A 1 93 ? 18.512 6.273 -19.268 1.00 93.62 93 THR A C 1
ATOM 723 O O . THR A 1 93 ? 18.659 5.054 -19.194 1.00 93.62 93 THR A O 1
ATOM 726 N N . GLY A 1 94 ? 19.505 7.082 -19.639 1.00 91.25 94 GLY A N 1
ATOM 727 C CA . GLY A 1 94 ? 20.835 6.611 -20.027 1.00 91.25 94 GLY A CA 1
ATOM 728 C C . GLY A 1 94 ? 21.386 7.361 -21.232 1.00 91.25 94 GLY A C 1
ATOM 729 O O . GLY A 1 94 ? 20.973 8.483 -21.520 1.00 91.25 94 GLY A O 1
ATOM 730 N N . TYR A 1 95 ? 22.325 6.728 -21.926 1.00 92.25 95 TYR A N 1
ATOM 731 C CA . TYR A 1 95 ? 22.949 7.241 -23.145 1.00 92.25 95 TYR A CA 1
ATOM 732 C C . TYR A 1 95 ? 22.641 6.271 -24.288 1.00 92.25 95 TYR A C 1
ATOM 734 O O . TYR A 1 95 ? 22.624 5.068 -24.048 1.00 92.25 95 TYR A O 1
ATOM 742 N N . GLY A 1 96 ? 22.391 6.777 -25.501 1.00 87.25 96 GLY A N 1
ATOM 743 C CA . GLY A 1 96 ? 21.784 6.001 -26.597 1.00 87.25 96 GLY A CA 1
ATOM 744 C C . GLY A 1 96 ? 22.463 4.666 -26.924 1.00 87.25 96 GLY A C 1
ATOM 745 O O . GLY A 1 96 ? 21.773 3.673 -27.125 1.00 87.25 96 GLY A O 1
ATOM 746 N N . ASP A 1 97 ? 23.796 4.626 -26.904 1.00 91.69 97 ASP A N 1
ATOM 747 C CA . ASP A 1 97 ? 24.572 3.423 -27.243 1.00 91.69 97 ASP A CA 1
ATOM 748 C C . ASP A 1 97 ? 24.896 2.532 -26.028 1.00 91.69 97 ASP A C 1
ATOM 750 O O . ASP A 1 97 ? 25.625 1.546 -26.146 1.00 91.69 97 ASP A O 1
ATOM 754 N N . LEU A 1 98 ? 24.388 2.873 -24.840 1.00 94.06 98 LEU A N 1
ATOM 755 C CA . LEU A 1 98 ? 24.628 2.139 -23.599 1.00 94.06 98 LEU A CA 1
ATOM 756 C C . LEU A 1 98 ? 23.344 1.468 -23.091 1.00 94.06 98 LEU A C 1
ATOM 758 O O . LEU A 1 98 ? 22.239 1.929 -23.380 1.00 94.06 98 LEU A O 1
ATOM 762 N N . PRO A 1 99 ? 23.460 0.392 -22.290 1.00 93.94 99 PRO A N 1
ATOM 763 C CA . PRO A 1 99 ? 22.296 -0.222 -21.667 1.00 93.94 99 PRO A CA 1
ATOM 764 C C . PRO A 1 99 ? 21.475 0.778 -20.830 1.00 93.94 99 PRO A C 1
ATOM 766 O O . PRO A 1 99 ? 22.062 1.665 -20.198 1.00 93.94 99 PRO A O 1
ATOM 769 N N . PRO A 1 100 ? 20.141 0.601 -20.753 1.00 94.50 100 PRO A N 1
ATOM 770 C CA . PRO A 1 100 ? 19.270 1.372 -19.871 1.00 94.50 100 PRO A CA 1
ATOM 771 C C . PRO A 1 100 ? 19.784 1.415 -18.432 1.00 94.50 100 PRO A C 1
ATOM 773 O O . PRO A 1 100 ? 20.184 0.387 -17.876 1.00 94.50 100 PRO A O 1
ATOM 776 N N . ILE A 1 101 ? 19.720 2.586 -17.799 1.00 95.06 101 ILE A N 1
ATOM 777 C CA . ILE A 1 101 ? 20.109 2.752 -16.395 1.00 95.06 101 ILE A CA 1
ATOM 778 C C . ILE A 1 101 ? 18.904 3.144 -15.542 1.00 95.06 101 ILE A C 1
ATOM 780 O O . ILE A 1 101 ? 17.969 3.800 -15.993 1.00 95.06 101 ILE A O 1
ATOM 784 N N . LYS A 1 102 ? 18.927 2.756 -14.267 1.00 94.50 102 LYS A N 1
ATOM 785 C CA . LYS A 1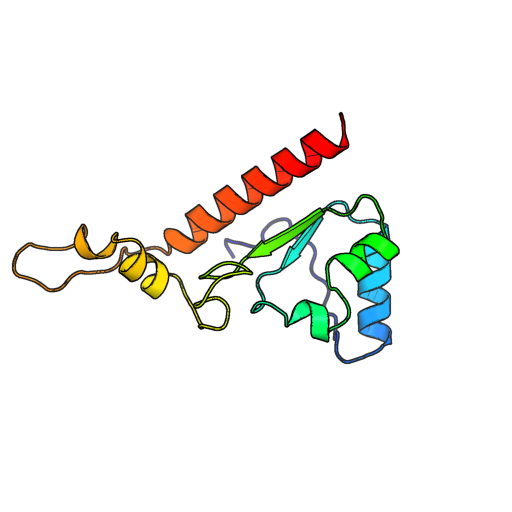 102 ? 17.948 3.235 -13.286 1.00 94.50 102 LYS A CA 1
ATOM 786 C C . LYS A 1 102 ? 18.239 4.672 -12.867 1.00 94.50 102 LYS A C 1
ATOM 788 O O . LYS A 1 102 ? 19.391 5.109 -12.870 1.00 94.50 102 LYS A O 1
ATOM 793 N N . THR A 1 103 ? 17.226 5.361 -12.358 1.00 94.19 103 THR A N 1
ATOM 794 C CA . THR A 1 103 ? 17.432 6.620 -11.642 1.00 94.19 103 THR A CA 1
ATOM 795 C C . THR A 1 103 ? 18.218 6.400 -10.348 1.00 94.19 103 THR A C 1
ATOM 797 O O . THR A 1 103 ? 18.246 5.314 -9.748 1.00 94.19 103 THR A O 1
ATOM 800 N N . TYR A 1 104 ? 18.876 7.466 -9.891 1.00 90.12 104 TYR A N 1
ATOM 801 C CA . TYR A 1 104 ? 19.710 7.412 -8.692 1.00 90.12 104 TYR A CA 1
ATOM 802 C C . TYR A 1 104 ? 18.893 7.140 -7.420 1.00 90.12 104 TYR A C 1
ATOM 804 O O . TYR A 1 104 ? 19.258 6.283 -6.616 1.00 90.12 104 TYR A O 1
ATOM 812 N N . PHE A 1 105 ? 17.762 7.828 -7.263 1.00 90.56 105 PHE A N 1
ATOM 813 C CA . PHE A 1 105 ? 16.874 7.708 -6.107 1.00 90.56 105 PHE A CA 1
ATOM 814 C C . PHE A 1 105 ? 15.651 6.826 -6.431 1.00 90.56 105 PHE A C 1
ATOM 816 O O . PHE A 1 105 ? 15.306 6.703 -7.612 1.00 90.56 105 PHE A O 1
ATOM 823 N N . PRO A 1 106 ? 14.991 6.228 -5.416 1.00 92.94 106 PRO A N 1
ATOM 824 C CA . PRO A 1 106 ? 13.875 5.303 -5.616 1.00 92.94 106 PRO A CA 1
ATOM 825 C C . PRO A 1 106 ? 12.591 6.062 -5.981 1.00 92.94 106 PRO A C 1
ATOM 827 O O . PRO A 1 106 ? 11.763 6.395 -5.128 1.00 92.94 106 PRO A O 1
ATOM 830 N N . LEU A 1 107 ? 12.478 6.443 -7.252 1.00 94.56 107 LEU A N 1
ATOM 831 C CA . LEU A 1 107 ? 11.388 7.273 -7.753 1.00 94.56 107 LEU A CA 1
ATOM 832 C C . LEU A 1 107 ? 10.041 6.538 -7.705 1.00 94.56 107 LEU A C 1
ATOM 834 O O . LEU A 1 107 ? 9.032 7.154 -7.366 1.00 94.56 107 LEU A O 1
ATOM 838 N N . ILE A 1 108 ? 10.016 5.236 -7.988 1.00 96.31 108 ILE A N 1
ATOM 839 C CA . ILE A 1 108 ? 8.781 4.445 -8.002 1.00 96.31 108 ILE A CA 1
ATOM 840 C C . ILE A 1 108 ? 8.233 4.304 -6.588 1.00 96.31 108 ILE A C 1
ATOM 842 O O . ILE A 1 108 ? 7.033 4.495 -6.391 1.00 96.31 108 ILE A O 1
ATOM 846 N N . ASP A 1 109 ? 9.088 4.081 -5.587 1.00 95.62 109 ASP A N 1
ATOM 847 C CA . ASP A 1 109 ? 8.651 4.040 -4.184 1.00 95.62 109 ASP A CA 1
ATOM 848 C C . ASP A 1 109 ? 8.022 5.379 -3.754 1.00 95.62 109 ASP A C 1
ATOM 850 O O . ASP A 1 109 ? 6.982 5.407 -3.090 1.00 95.62 109 ASP A O 1
ATOM 854 N N . ARG A 1 110 ? 8.616 6.509 -4.170 1.00 94.38 110 ARG A N 1
ATOM 855 C CA . ARG A 1 110 ? 8.118 7.865 -3.862 1.00 94.38 110 ARG A CA 1
ATOM 856 C C . ARG A 1 110 ? 6.768 8.138 -4.519 1.00 94.38 110 ARG A C 1
ATOM 858 O O . ARG A 1 110 ? 5.848 8.606 -3.849 1.00 94.38 110 ARG A O 1
ATOM 865 N N . ILE A 1 111 ? 6.646 7.841 -5.812 1.00 95.94 111 ILE A N 1
ATOM 866 C CA . ILE A 1 111 ? 5.403 8.030 -6.568 1.00 95.94 111 ILE A CA 1
ATOM 867 C C . ILE A 1 111 ? 4.305 7.124 -6.006 1.00 95.94 111 ILE A C 1
ATOM 869 O O . ILE A 1 111 ? 3.174 7.575 -5.831 1.00 95.94 111 ILE A O 1
ATOM 873 N N . THR A 1 112 ? 4.636 5.879 -5.662 1.00 97.06 112 THR A N 1
ATOM 874 C CA . THR A 1 112 ? 3.693 4.932 -5.054 1.00 97.06 112 THR A CA 1
ATOM 875 C C . THR A 1 112 ? 3.184 5.449 -3.711 1.00 97.06 112 THR A C 1
ATOM 877 O O . THR A 1 112 ? 1.979 5.439 -3.470 1.00 97.06 112 THR A O 1
ATOM 880 N N . ALA A 1 113 ? 4.067 5.973 -2.854 1.00 96.62 113 ALA A N 1
ATOM 881 C CA . ALA A 1 113 ? 3.669 6.570 -1.580 1.00 96.62 113 ALA A CA 1
ATOM 882 C C . ALA A 1 113 ? 2.762 7.801 -1.763 1.00 96.62 113 ALA A C 1
ATOM 884 O O . ALA A 1 113 ? 1.797 7.964 -1.018 1.00 96.62 113 ALA A O 1
ATOM 885 N N . LEU A 1 114 ? 3.035 8.641 -2.770 1.00 97.75 114 LEU A N 1
ATOM 886 C CA . LEU A 1 114 ? 2.182 9.783 -3.105 1.00 97.75 114 LEU A CA 1
ATOM 887 C C . LEU A 1 114 ? 0.782 9.330 -3.543 1.00 97.75 114 LEU A C 1
ATOM 889 O O . LEU A 1 114 ? -0.206 9.841 -3.027 1.00 97.75 114 LEU A O 1
ATOM 893 N N . HIS A 1 115 ? 0.685 8.337 -4.430 1.00 98.06 115 HIS A N 1
ATOM 894 C CA . HIS A 1 115 ? -0.606 7.798 -4.871 1.00 98.06 115 HIS A CA 1
ATOM 895 C C . HIS A 1 115 ? -1.366 7.112 -3.731 1.00 98.06 115 HIS A C 1
ATOM 897 O O . HIS A 1 115 ? -2.574 7.297 -3.605 1.00 98.06 115 HIS A O 1
ATOM 903 N N . ALA A 1 116 ? -0.667 6.383 -2.856 1.00 98.38 116 ALA A N 1
ATOM 904 C CA . ALA A 1 116 ? -1.263 5.800 -1.658 1.00 98.38 116 ALA A CA 1
ATOM 905 C C . ALA A 1 116 ? -1.824 6.884 -0.720 1.00 98.38 116 ALA A C 1
ATOM 907 O O . ALA A 1 116 ? -2.923 6.726 -0.199 1.00 98.38 116 ALA A O 1
ATOM 908 N N . CYS A 1 117 ? -1.109 8.001 -0.547 1.00 98.38 117 CYS A N 1
ATOM 909 C CA . CYS A 1 117 ? -1.578 9.152 0.226 1.00 98.38 117 CYS A CA 1
ATOM 910 C C . CYS A 1 117 ? -2.820 9.798 -0.405 1.00 98.38 117 CYS A C 1
ATOM 912 O O . CYS A 1 117 ? -3.805 10.035 0.288 1.00 98.38 117 CYS A O 1
ATOM 914 N N . ILE A 1 118 ? -2.814 10.025 -1.722 1.00 98.69 118 ILE A N 1
ATOM 915 C CA . ILE A 1 118 ? -3.969 10.577 -2.445 1.00 98.69 118 ILE A CA 1
ATOM 916 C C . ILE A 1 118 ? -5.193 9.667 -2.274 1.00 98.69 118 ILE A C 1
ATOM 918 O O . ILE A 1 118 ? -6.265 10.152 -1.924 1.00 98.69 118 ILE A O 1
ATOM 922 N N . GLY A 1 119 ? -5.027 8.351 -2.444 1.00 98.50 119 GLY A N 1
ATOM 923 C CA . GLY A 1 119 ? -6.096 7.377 -2.214 1.00 98.50 119 GLY A CA 1
ATOM 924 C C . GLY A 1 119 ? -6.599 7.374 -0.768 1.00 98.50 119 GLY A C 1
ATOM 925 O O . GLY A 1 119 ? -7.805 7.322 -0.543 1.00 98.50 119 GLY A O 1
ATOM 926 N N . ALA A 1 120 ? -5.695 7.501 0.211 1.00 98.56 120 ALA A N 1
ATOM 927 C CA . ALA A 1 120 ? -6.045 7.624 1.626 1.00 98.56 120 ALA A CA 1
ATOM 928 C C . ALA A 1 120 ? -6.942 8.837 1.893 1.00 98.56 120 ALA A C 1
ATOM 930 O O . ALA A 1 120 ? -7.980 8.716 2.537 1.00 98.56 120 ALA A O 1
ATOM 931 N N . LEU A 1 121 ? -6.532 10.004 1.390 1.00 98.50 121 LEU A N 1
ATOM 932 C CA . LEU A 1 121 ? -7.243 11.265 1.579 1.00 98.50 121 LEU A CA 1
ATOM 933 C C . LEU A 1 121 ? -8.590 11.261 0.855 1.00 98.50 121 LEU A C 1
ATOM 935 O O . LEU A 1 121 ? -9.577 11.727 1.415 1.00 98.50 121 LEU A O 1
ATOM 939 N N . ALA A 1 122 ? -8.654 10.692 -0.352 1.00 98.62 122 ALA A N 1
ATOM 940 C CA . ALA A 1 122 ? -9.906 10.530 -1.083 1.00 98.62 122 ALA A CA 1
ATOM 941 C C . ALA A 1 122 ? -10.887 9.613 -0.333 1.00 98.62 122 ALA A C 1
ATOM 943 O O . ALA A 1 122 ? -12.052 9.964 -0.185 1.00 98.62 122 ALA A O 1
ATOM 944 N N . ALA A 1 123 ? -10.415 8.482 0.202 1.00 98.56 123 ALA A N 1
ATOM 945 C CA . ALA A 1 123 ? -11.246 7.576 0.995 1.00 98.56 123 ALA A CA 1
ATOM 946 C C . ALA A 1 123 ? -11.701 8.206 2.322 1.00 98.56 123 ALA A C 1
ATOM 948 O O . ALA A 1 123 ? -12.841 8.011 2.739 1.00 98.56 123 ALA A O 1
ATOM 949 N N . LEU A 1 124 ? -10.833 8.987 2.976 1.00 98.12 124 LEU A N 1
ATOM 950 C CA . LEU A 1 124 ? -11.211 9.768 4.155 1.00 98.12 124 LEU A CA 1
ATOM 951 C C . LEU A 1 124 ? -12.300 10.781 3.815 1.00 98.12 124 LEU A C 1
ATOM 953 O O . LEU A 1 124 ? -13.266 10.889 4.562 1.00 98.12 124 LEU A O 1
ATOM 957 N N . ARG A 1 125 ? -12.159 11.478 2.683 1.00 98.19 125 ARG A N 1
ATOM 958 C CA . ARG A 1 125 ? -13.142 12.455 2.226 1.00 98.19 125 ARG A CA 1
ATOM 959 C C . ARG A 1 125 ? -14.488 11.807 1.922 1.00 98.19 125 ARG A C 1
ATOM 961 O O . ARG A 1 125 ? -15.501 12.329 2.361 1.00 98.19 125 ARG A O 1
ATOM 968 N N . GLU A 1 126 ? -14.496 10.680 1.218 1.00 98.00 126 GLU A N 1
ATOM 969 C CA . GLU A 1 126 ? -15.725 9.935 0.916 1.00 98.00 126 GLU A CA 1
ATOM 970 C C . GLU A 1 126 ? -16.455 9.503 2.191 1.00 98.00 126 GLU A C 1
ATOM 972 O O . GLU A 1 126 ? -17.672 9.563 2.265 1.00 98.00 126 GLU A O 1
ATOM 977 N N . ARG A 1 127 ? -15.713 9.123 3.236 1.00 96.25 127 ARG A N 1
ATOM 978 C CA . ARG A 1 127 ? -16.282 8.722 4.529 1.00 96.25 127 ARG A CA 1
ATOM 979 C C . ARG A 1 127 ? -16.965 9.871 5.291 1.00 96.25 127 ARG A C 1
ATOM 981 O O . ARG A 1 127 ? -17.714 9.601 6.228 1.00 96.25 127 ARG A O 1
ATOM 988 N N . GLU A 1 128 ? -16.646 11.125 4.972 1.00 93.69 128 GLU A N 1
ATOM 989 C CA . GLU A 1 128 ? -17.248 12.316 5.594 1.00 93.69 128 GLU A CA 1
ATOM 990 C C . GLU A 1 128 ? -18.531 12.788 4.903 1.00 93.69 128 GLU A C 1
ATOM 992 O O . GLU A 1 128 ? -19.263 13.585 5.493 1.00 93.69 128 GLU A O 1
ATOM 997 N N . ILE A 1 129 ? -18.749 12.369 3.655 1.00 91.81 129 ILE A N 1
ATOM 998 C CA . ILE A 1 129 ? -19.913 12.731 2.837 1.00 91.81 129 ILE A CA 1
ATOM 999 C C . ILE A 1 129 ? -21.080 11.807 3.196 1.00 91.81 129 ILE A C 1
ATOM 1001 O O . ILE A 1 129 ? -22.211 12.337 3.288 1.00 91.81 129 ILE A O 1
#

Secondary structure (DSSP, 8-state):
--S-TT-------TTSHHHHHHHHHHHHT-SEEEE-SPTTHHHHTT--HHHHHHH-TT-EEEE--TT-SSSTTTTS---HHHHHHHTTTGGGSS-TTS-----SS-HHHHHHHHHHHHHHHHHHHHHH-

=== Feature glossary ===
Legend for the data blocks above and below:

— What the protein is —

Sequence gives the chain of amino acids in standard one-letter code (A=alanine, C=cysteine, …, Y=tyrosine), read N→C. It is the only feature that is directly encoded by the gene; all structural features are derived from the folded form of this sequence.

The annotation block draws on four external resources. InterPro: which protein families and domains the sequence belongs to. GO: standardized terms for what the protein does, what process it participates in, and where in the cell it acts. CATH: which structural fold it has in the CATH hierarchy. Organism: the species of origin.

— Where its atoms are —

Atomic coordinates in PDBx/mmCIF format — the same representation the Protein Data Bank distributes. Each line of the _atom_site loop places one backbone atom in Cartesian space (units: ångströms, origin: arbitrary).

Six rendered views show the 3D structure from the faces of a cube — i.e. along ±x, ±y, ±z. Rendering representation is drawn randomly per protein from cartoon (secondary-structure ribbons), sticks (backbone bonds), or molecular surface; coloring is either N→C rainbow (blue at the N-terminus through red at the C-terminus) or one color per chain.

— Local backbone conformation —

DSSP 8-state secondary structure assigns each residue one of H (α-helix), G (3₁₀-helix), I (π-helix), E (extended β-strand), B (isolated β-bridge), T (hydrogen-bonded turn), S (bend), or '-' (coil). The assignment is computed from backbone hydrogen-bond geometry via the Kabsch–Sander algorithm.

P-SEA three-state annotation labels each residue as helix, strand, or coil based purely on the geometry of the Cα trace. It serves as a fallback when the full backbone (and thus DSSP) is unavailable.

φ (phi) and ψ (psi) are the two rotatable backbone dihedrals per residue: φ is the C(i-1)–N–Cα–C torsion, ψ is the N–Cα–C–N(i+1) torsion, both in degrees on (−180°, 180°]. α-helical residues cluster near (−60°, −45°); β-strand residues near (−120°, +130°). A Ramachandran plot is simply a scatter of (φ, ψ) for every residue.

— Global shape and packing —

Radius of gyration (Rg) is the root-mean-square distance of Cα atoms from their centroid — a single number for overall size and compactness. A globular domain of N residues has Rg ≈ 2.2·N^0.38 Å; an extended or disordered chain has a much larger Rg. The Cα contact count is the number of residue pairs whose Cα atoms are within 8 Å and are more than four positions apart in sequence — a standard proxy for tertiary packing density. The bounding box is the smallest axis-aligned box enclosing all Cα atoms.

Accessible surface area quantifies burial. A residue with SASA near zero is packed into the hydrophobic core; one with SASA >100 Å² sits on the surface. Computed here via the Shrake–Rupley numerical algorithm with a 1.4 Å probe.

The contact map is a binary N×N matrix image: pixel (i, j) is dark where Cα_i and Cα_j are within 8 Å and |i−j|>4. Because the |i−j|>4 filter removes local helical contacts, off-diagonal stripes parallel to the main diagonal indicate parallel β-sheets; stripes perpendicular to it indicate antiparallel β-sheets. The Ramachandran plot scatters every residue's (φ, ψ) pair against the sterically allowed regions. The PAE heatmap renders the predicted-aligned-error matrix.

— Structural neighborhood —

A 3Di character summarizes, for each residue, the relative orientation of the Cα frame of its nearest spatial neighbor. Because it encodes fold topology rather than chemistry, 3Di alignments detect remote structural similarity that sequence alignment misses.

Structural nearest neighbors (via Foldseek easy-search vs the PDB). Reported per hit: target PDB id, E-value, and alignment TM-score. A TM-score above ~0.5 is the conventional threshold for 'same fold'.

— Confidence and disorder —

For AlphaFold models, the B-factor field carries pLDDT — the model's own estimate of local accuracy on a 0–100 scale. Regions with pLDDT<50 should be treated as essentially unmodeled; they often correspond to intrinsically disordered segments.

B-factor (Debye–Waller factor) reflects atomic displacement in the crystal lattice. It is an experimental observable (units Å²), not a prediction; low values mean the atom is pinned down, high values mean it moves or is heterogeneous across the crystal.

Predicted Aligned Error (PAE) is an AlphaFold confidence matrix: entry (i, j) is the expected error in the position of residue j, in ångströms, when the prediction is superimposed on the true structure at residue i. Low PAE within a block of residues means that block is internally rigid and well-predicted; high PAE between two blocks means their relative placement is uncertain even if each block individually is confident.